Protein 3PIS (pdb70)

Foldseek 3Di:
DPQAADWFAFCCLDIDRDPVVCVVVVTHGHPDCVSNPPD/DDDQQADWFQFLQLDIDRDPVRCVVVVTDGHPDNVSNDD

Solvent-accessible surface area: 5262 Å² total; per-residue (Å²): 70,85,161,87,150,60,50,35,12,0,38,67,33,93,57,34,66,13,82,47,51,0,92,166,44,6,9,47,75,18,183,58,140,79,62,24,65,80,204,149,18,75,162,95,153,61,50,39,6,0,36,61,29,106,71,37,73,10,116,35,68,0,78,137,39,1,16,55,69,18,184,60,138,109,64,19,79,104

B-factor: mean 17.93, std 7.13, range [7.36, 80.64]

InterPro domains:
  IPR002350 Kazal domain [PF00050] (25-49)
  IPR002350 Kazal domain [PF07648] (67-97)
  IPR002350 Kazal domain [PS51465] (25-63)
  IPR002350 Kazal domain [SM00280] (25-61)
  IPR002350 Kazal domain [SM00280] (66-108)
  IPR036058 Kazal domain superfamily [SSF100895] (20-52)
  IPR036058 Kazal domain superfamily [SSF100895] (59-98)

Structure (mmCIF, N/CA/C/O backbone):
data_3PIS
#
_entry.id   3PIS
#
_cell.length_a   25.480
_cell.length_b   37.214
_cell.length_c   36.500
_cell.angle_alpha   90.00
_cell.angle_beta   99.80
_cell.angle_gamma   90.00
#
_symmetry.space_group_name_H-M   'P 1 21 1'
#
loop_
_entity.id
_entity.type
_entity.pdbx_description
1 polymer 'Kazal-type serine protease inhibitor SPI-1'
2 water water
#
loop_
_atom_site.group_PDB
_atom_site.id
_atom_site.type_symbol
_atom_site.label_atom_id
_atom_site.label_alt_id
_atom_site.label_comp_id
_atom_site.label_asym_id
_atom_site.label_entity_id
_atom_site.label_seq_id
_atom_site.pdbx_PDB_ins_code
_atom_site.Cartn_x
_atom_site.Cartn_y
_atom_site.Cartn_z
_atom_site.occupancy
_atom_site.B_iso_or_equiv
_atom_site.auth_seq_id
_atom_site.auth_comp_id
_atom_site.auth_asym_id
_atom_site.auth_atom_id
_atom_site.pdbx_PDB_model_num
ATOM 1 N N . CYS A 1 3 ? -10.469 -11.338 13.849 1.00 28.26 2 CYS D N 1
ATOM 2 C CA . CYS A 1 3 ? -9.770 -10.628 14.967 1.00 27.21 2 CYS D CA 1
ATOM 3 C C . CYS A 1 3 ? -10.274 -11.128 16.316 1.00 26.64 2 CYS D C 1
ATOM 4 O O . CYS A 1 3 ? -11.389 -11.627 16.431 1.00 26.72 2 CYS D O 1
ATOM 7 N N . PRO A 1 4 ? -9.446 -11.009 17.355 1.00 27.25 3 PRO D N 1
ATOM 8 C CA . PRO A 1 4 ? -9.888 -11.452 18.675 1.00 28.55 3 PRO D CA 1
ATOM 9 C C . PRO A 1 4 ? -10.892 -10.394 19.124 1.00 29.15 3 PRO D C 1
ATOM 10 O O . PRO A 1 4 ? -10.655 -9.201 18.927 1.00 29.82 3 PRO D O 1
ATOM 14 N N . HIS A 1 5 ? -12.018 -10.808 19.698 1.00 30.79 4 HIS D N 1
ATOM 15 C CA . HIS A 1 5 ? -13.020 -9.832 20.107 1.00 30.88 4 HIS D CA 1
ATOM 16 C C . HIS A 1 5 ? -12.792 -9.210 21.496 1.00 31.10 4 HIS D C 1
ATOM 17 O O . HIS A 1 5 ? -13.733 -8.888 22.212 1.00 32.43 4 HIS D O 1
ATOM 24 N N . THR A 1 6 ? -11.528 -9.022 21.845 1.00 29.77 5 THR D N 1
ATOM 25 C CA . THR A 1 6 ? -11.140 -8.410 23.106 1.00 29.41 5 THR D CA 1
ATOM 26 C C . THR A 1 6 ? -11.421 -6.913 23.023 1.00 27.88 5 THR D C 1
ATOM 27 O O . THR A 1 6 ? -11.660 -6.373 21.930 1.00 28.08 5 THR D O 1
ATOM 31 N N . TYR A 1 7 ? -11.403 -6.240 24.170 1.00 23.84 6 TYR D N 1
ATOM 32 C CA . TYR A 1 7 ? -11.649 -4.810 24.182 1.00 21.18 6 TYR D CA 1
ATOM 33 C C . TYR A 1 7 ? -10.496 -4.012 24.769 1.00 19.74 6 TYR D C 1
ATOM 34 O O . TYR A 1 7 ? -10.326 -3.976 25.978 1.00 19.56 6 TYR D O 1
ATOM 43 N N . LYS A 1 8 ? -9.718 -3.382 23.894 1.00 16.79 7 LYS D N 1
ATOM 44 C CA . LYS A 1 8 ? -8.594 -2.519 24.262 1.00 16.80 7 LYS D CA 1
ATOM 45 C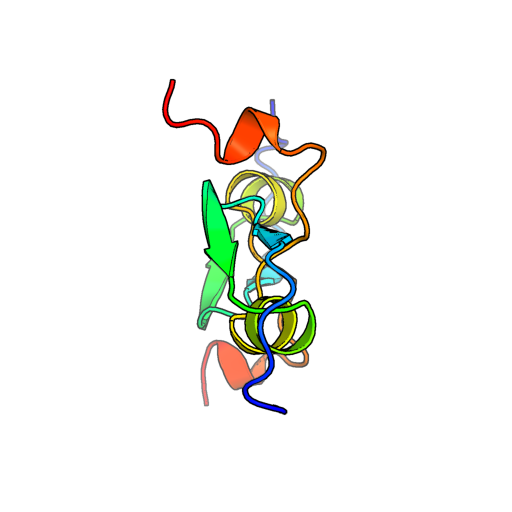 C . LYS A 1 8 ? -8.697 -1.452 23.167 1.00 15.24 7 LYS D C 1
ATOM 46 O O . LYS A 1 8 ? -7.924 -1.439 22.215 1.00 14.81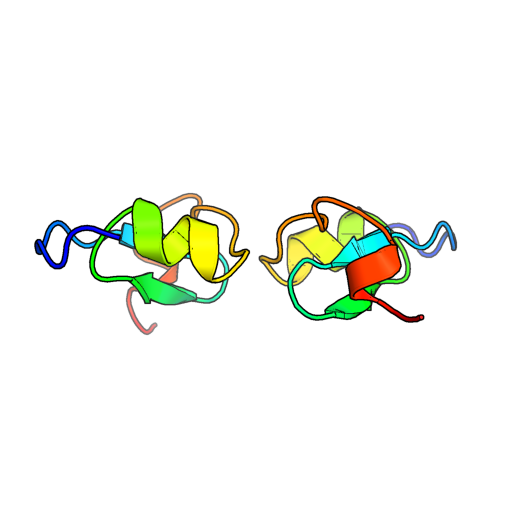 7 LYS D O 1
ATOM 48 N N . PRO A 1 9 ? -9.674 -0.544 23.302 1.00 16.33 8 PRO D N 1
ATOM 49 C CA 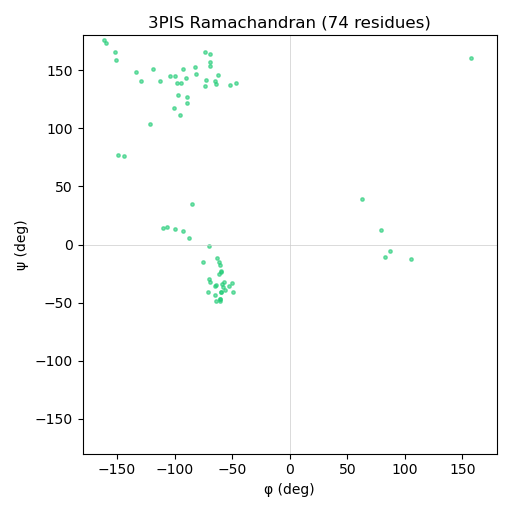. PRO A 1 9 ? -9.963 0.537 22.353 1.00 14.38 8 PRO D CA 1
ATOM 50 C C . PRO A 1 9 ? -8.825 1.392 21.815 1.00 13.69 8 PRO D C 1
ATOM 51 O O . P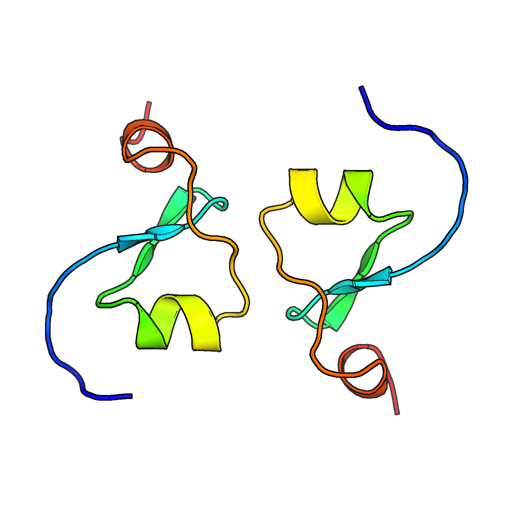RO A 1 9 ? -7.919 1.809 22.549 1.00 10.36 8 PRO D O 1
ATOM 55 N N . VAL A 1 10 ? -8.916 1.671 20.515 1.00 12.18 9 VAL D N 1
ATOM 56 C CA . VAL A 1 10 ? -7.949 2.512 19.814 1.00 10.92 9 VAL D CA 1
ATOM 57 C C . VAL A 1 10 ? -8.702 3.518 18.948 1.00 10.68 9 VAL D C 1
ATOM 58 O O . VAL A 1 10 ? -9.814 3.249 18.477 1.00 12.49 9 VAL D O 1
ATOM 62 N N . CYS A 1 11 ? -8.101 4.688 18.774 1.00 9.02 10 CYS D N 1
ATOM 63 C CA . CYS A 1 11 ? -8.691 5.785 18.010 1.00 8.28 10 CYS D CA 1
ATOM 64 C C . CYS A 1 11 ? -8.138 5.797 16.580 1.00 8.74 10 CYS D C 1
ATOM 65 O O . CYS A 1 11 ? -6.920 5.773 16.376 1.00 8.58 10 CYS D O 1
ATOM 68 N N . GLY A 1 12 ? -9.045 5.828 15.604 1.00 8.14 11 GLY D N 1
ATOM 69 C CA . GLY A 1 12 ? -8.676 5.831 14.195 1.00 9.71 11 GLY D CA 1
ATOM 70 C C . GLY A 1 12 ? -8.576 7.265 13.684 1.00 11.29 11 GLY D C 1
ATOM 71 O O . GLY A 1 12 ? -9.243 8.154 14.220 1.00 10.11 11 GLY D O 1
ATOM 72 N N . ALA A 1 13 ? -7.727 7.502 12.683 1.00 11.36 12 ALA D N 1
ATOM 73 C CA . ALA A 1 13 ? -7.557 8.844 12.136 1.00 14.63 12 ALA D CA 1
ATOM 74 C C . ALA A 1 13 ? -8.854 9.374 11.547 1.00 16.17 12 ALA D C 1
ATOM 75 O O . ALA A 1 13 ? -8.973 10.569 11.310 1.00 17.06 12 ALA D O 1
ATOM 77 N N . ASN A 1 14 ? -9.833 8.490 11.331 1.00 16.48 13 ASN D N 1
ATOM 78 C CA . ASN A 1 14 ? -11.133 8.896 10.791 1.00 17.36 13 ASN D CA 1
ATOM 79 C C . ASN A 1 14 ? -12.092 9.320 11.907 1.00 16.41 13 ASN D C 1
ATOM 80 O O . ASN A 1 14 ? -13.276 9.588 11.659 1.00 15.31 13 ASN D O 1
ATOM 85 N N . GLY A 1 15 ? -11.586 9.368 13.136 1.00 14.08 14 GLY D N 1
ATOM 86 C CA . GLY A 1 15 ? -12.409 9.768 14.266 1.00 14.77 14 GLY D CA 1
ATOM 87 C C . GLY A 1 15 ? -13.186 8.631 14.913 1.00 15.24 14 GLY D C 1
ATOM 88 O O . GLY A 1 15 ? -13.826 8.809 15.946 1.00 15.28 14 GLY D O 1
ATOM 89 N N . GLU A 1 16 ? -13.113 7.450 14.322 1.00 14.68 15 GLU D N 1
ATOM 90 C CA . GLU A 1 16 ? -13.833 6.291 14.844 1.00 14.27 15 GLU D CA 1
ATOM 91 C C . GLU A 1 16 ? -12.995 5.508 15.841 1.00 13.29 15 GLU D C 1
ATOM 92 O O . GLU A 1 16 ? -11.772 5.366 15.678 1.00 11.64 15 GLU D O 1
ATOM 98 N N . VAL A 1 17 ? -13.662 4.988 16.859 1.00 11.58 16 VAL D N 1
ATOM 99 C CA . VAL A 1 17 ? -13.029 4.213 17.915 1.00 12.41 16 VAL D CA 1
ATO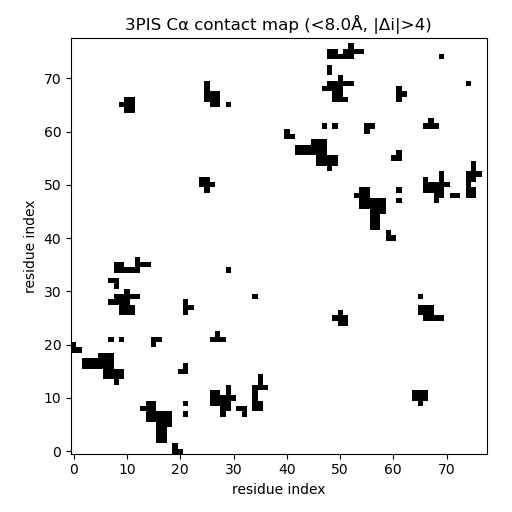M 100 C C . VAL A 1 17 ? -13.240 2.732 17.683 1.00 13.46 16 VAL D C 1
ATOM 101 O O . VAL A 1 17 ? -14.366 2.256 17.689 1.00 16.19 16 VAL D O 1
ATOM 105 N N . TYR A 1 18 ? -12.150 1.999 17.482 1.00 12.25 17 TYR D N 1
ATOM 106 C CA . TYR A 1 18 ? -12.229 0.565 17.247 1.00 12.73 17 TYR D CA 1
ATOM 107 C C . TYR A 1 18 ? -11.919 -0.224 18.530 1.00 12.58 17 TYR D C 1
ATOM 108 O O . TYR A 1 18 ? -11.095 0.222 19.341 1.00 12.14 17 TYR D O 1
ATOM 117 N N . ASP A 1 19 ? -12.598 -1.366 18.706 1.00 11.96 18 ASP D N 1
ATOM 118 C CA . ASP A 1 19 ? -12.464 -2.239 19.879 1.00 12.02 18 ASP D CA 1
ATOM 119 C C . ASP A 1 19 ? -11.022 -2.633 20.178 1.00 12.27 18 ASP D C 1
ATOM 120 O O . ASP A 1 19 ? -10.665 -2.833 21.331 1.00 9.52 18 ASP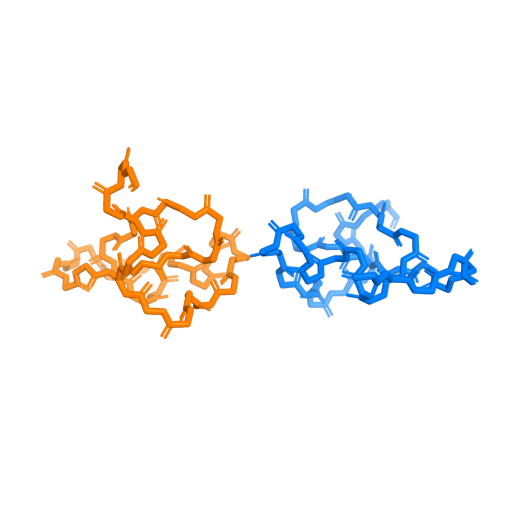 D O 1
ATOM 125 N N . ASN A 1 20 ? -10.226 -2.823 19.126 1.00 12.13 19 ASN D N 1
ATOM 126 C CA . ASN A 1 20 ? -8.810 -3.110 19.291 1.00 13.81 19 ASN D CA 1
ATOM 127 C C . ASN A 1 20 ? -8.045 -2.786 18.011 1.00 14.67 19 ASN D C 1
ATOM 128 O O . ASN A 1 20 ? -8.646 -2.447 16.968 1.00 13.47 19 ASN D O 1
ATOM 133 N N . GLU A 1 21 ? -6.722 -2.882 18.106 1.00 14.25 20 GLU D N 1
ATOM 134 C CA . GLU A 1 21 ? -5.828 -2.604 16.993 1.00 15.94 20 GLU D CA 1
ATOM 1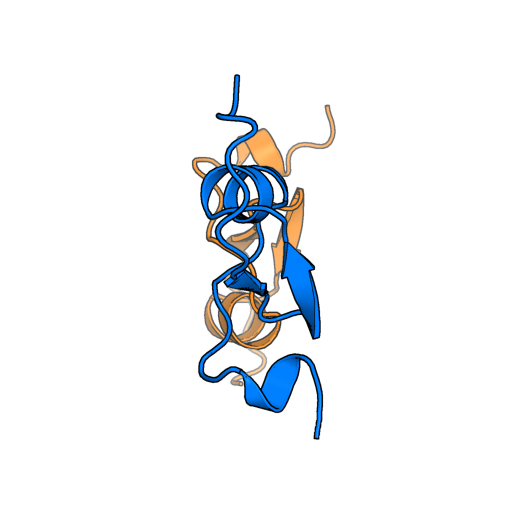35 C C . GLU A 1 21 ? -6.134 -3.455 15.766 1.00 16.97 20 GLU D C 1
ATOM 136 O O . GLU A 1 21 ? -6.066 -2.966 14.641 1.00 15.90 20 GLU D O 1
ATOM 142 N N . CYS A 1 22 ? -6.476 -4.725 15.984 1.00 18.64 21 CYS D N 1
ATOM 143 C CA . CYS A 1 22 ? -6.777 -5.617 14.868 1.00 18.60 21 CYS D CA 1
ATOM 144 C C . CYS A 1 22 ? -7.947 -5.112 14.044 1.00 18.26 21 CYS D C 1
ATOM 145 O O . CYS A 1 22 ? -7.861 -5.092 12.820 1.00 18.41 21 CYS D O 1
ATOM 148 N N . PHE A 1 23 ? -9.036 -4.710 14.702 1.00 16.24 22 PHE D N 1
ATOM 149 C CA . PHE A 1 23 ? -10.206 -4.187 13.988 1.00 13.84 22 PHE D CA 1
ATOM 150 C C . PHE A 1 23 ? -9.884 -2.884 13.271 1.00 12.96 22 PHE D C 1
ATOM 151 O O . PHE A 1 23 ? -10.411 -2.616 12.187 1.00 10.72 22 PHE D O 1
ATOM 159 N N . LEU A 1 24 ? -9.033 -2.059 13.877 1.00 10.68 23 LEU D N 1
ATOM 160 C CA . LEU A 1 24 ? -8.639 -0.804 13.238 1.00 11.81 23 LEU D CA 1
ATOM 161 C C . LEU A 1 24 ? -7.958 -1.171 11.915 1.00 12.13 23 LEU D C 1
ATOM 162 O O . LEU A 1 24 ? -8.257 -0.617 10.845 1.00 9.63 23 LEU D O 1
ATOM 167 N N . ASN A 1 25 ? -7.030 -2.115 12.000 1.00 13.71 24 ASN D N 1
ATOM 168 C CA . ASN A 1 25 ? -6.295 -2.566 10.821 1.00 16.01 24 ASN D CA 1
ATOM 169 C C . ASN A 1 25 ? -7.227 -3.166 9.765 1.00 18.53 24 ASN D C 1
ATOM 170 O O . ASN A 1 25 ? -7.124 -2.836 8.578 1.00 18.14 24 ASN D O 1
ATOM 175 N N . LYS A 1 26 ? -8.134 -4.040 10.189 1.00 17.06 25 LYS D N 1
ATOM 176 C CA . LYS A 1 26 ? -9.058 -4.661 9.249 1.00 19.03 25 LYS D CA 1
ATOM 177 C C . LYS A 1 26 ? -9.890 -3.596 8.546 1.00 18.44 25 LYS D C 1
ATOM 178 O O . LYS A 1 26 ? -10.138 -3.688 7.345 1.00 20.34 25 LYS D O 1
ATOM 184 N N . ALA A 1 27 ? -10.331 -2.581 9.280 1.00 15.53 26 ALA D N 1
ATOM 185 C CA . ALA A 1 27 ? -11.119 -1.525 8.655 1.00 15.22 26 ALA D CA 1
ATOM 186 C C . ALA A 1 27 ? -10.287 -0.632 7.710 1.00 13.84 26 ALA D C 1
ATOM 187 O O . ALA A 1 27 ? -10.830 0.290 7.082 1.00 12.61 26 ALA D O 1
ATOM 189 N N . GLY A 1 28 ? -8.988 -0.913 7.601 1.00 12.71 27 GLY D N 1
ATOM 190 C CA . GLY A 1 28 ? -8.121 -0.117 6.734 1.00 13.30 27 GLY D CA 1
ATOM 191 C C . GLY A 1 28 ? -8.014 1.352 7.141 1.00 12.64 27 GLY D C 1
ATOM 192 O O . GLY A 1 28 ? -7.979 2.250 6.298 1.00 13.82 27 GLY D O 1
ATOM 193 N N . ILE A 1 29 ? -7.948 1.604 8.438 1.00 11.78 28 ILE D N 1
ATOM 194 C CA . ILE A 1 29 ? -7.861 2.970 8.950 1.00 11.96 28 ILE D CA 1
ATOM 195 C C . ILE A 1 29 ? -6.500 3.240 9.601 1.00 12.28 28 ILE D C 1
ATOM 196 O O . ILE A 1 29 ? -5.942 2.380 10.288 1.00 12.73 28 ILE D O 1
ATOM 201 N N . GLU A 1 30 ? -5.971 4.439 9.372 1.00 12.03 29 GLU D N 1
ATOM 202 C CA . GLU A 1 30 ? -4.698 4.865 9.947 1.00 13.39 29 GLU D CA 1
ATOM 203 C C . GLU A 1 30 ? -4.873 5.135 11.438 1.00 14.02 29 GLU D C 1
ATOM 204 O O . GLU A 1 30 ? -5.898 5.676 11.839 1.00 12.12 29 GLU D O 1
ATOM 210 N N . PRO A 1 31 ? -3.870 4.776 12.272 1.00 14.21 30 PRO D N 1
ATOM 211 C CA . PRO A 1 31 ? -4.004 5.042 13.716 1.00 16.17 30 PRO D CA 1
ATOM 212 C C . PRO A 1 31 ? -4.046 6.569 13.849 1.00 17.07 30 PRO D C 1
ATOM 213 O O . PRO A 1 31 ? -3.335 7.268 13.117 1.00 18.19 30 PRO D O 1
ATOM 217 N N . ALA A 1 32 ? -4.880 7.106 14.737 1.00 16.64 31 ALA D N 1
ATOM 218 C CA . ALA A 1 32 ? -4.921 8.555 14.881 1.00 17.47 31 ALA D CA 1
ATOM 219 C C . ALA A 1 32 ? -3.620 9.033 15.521 1.00 18.85 31 ALA D C 1
ATOM 220 O O . ALA A 1 32 ? -2.859 8.238 16.033 1.00 16.78 31 ALA D O 1
ATOM 222 N N . GLU A 1 33 ? -3.341 10.323 15.441 1.00 20.96 32 GLU D N 1
ATOM 223 C CA . GLU A 1 33 ? -2.135 10.850 16.077 1.00 23.65 32 GLU D CA 1
ATOM 224 C C . GLU A 1 33 ? -2.349 10.813 17.583 1.00 21.73 32 GLU D C 1
ATOM 225 O O . GLU A 1 33 ? -1.449 10.461 18.328 1.00 22.45 32 GLU D O 1
ATOM 231 N N . SER A 1 34 ? -3.554 11.165 18.019 1.00 20.09 33 SER D N 1
ATOM 232 C CA . SER A 1 34 ? -3.883 11.137 19.438 1.00 18.12 33 SER D CA 1
ATOM 233 C C . SER A 1 34 ? -5.370 10.891 19.647 1.00 16.50 33 SER D C 1
ATOM 234 O O . SER A 1 34 ? -6.173 10.990 18.716 1.00 14.61 33 SER D O 1
ATOM 237 N N . TRP A 1 35 ? -5.724 10.557 20.882 1.00 14.30 34 TRP D N 1
ATOM 238 C CA . TRP A 1 35 ? -7.108 10.337 21.236 1.00 13.32 34 TRP D CA 1
ATOM 239 C C . TRP A 1 35 ? -7.943 11.592 20.996 1.00 13.75 34 TRP D C 1
ATOM 240 O O . TRP A 1 35 ? -9.184 11.526 20.927 1.00 12.67 34 TRP D O 1
ATOM 251 N N . GLU A 1 36 ? -7.286 12.743 20.872 1.00 14.53 35 GLU D N 1
ATOM 252 C CA . GLU A 1 36 ? -8.042 13.976 20.638 1.00 13.85 35 GLU D CA 1
ATOM 253 C C . GLU A 1 36 ? -8.885 13.806 19.379 1.00 14.21 35 GLU D C 1
ATOM 254 O O . GLU A 1 36 ? -9.978 14.342 19.280 1.00 12.90 35 GLU D O 1
ATOM 256 N N . THR A 1 37 ? -8.374 13.038 18.422 1.00 14.53 36 THR D N 1
ATOM 257 C CA . THR A 1 37 ? -9.108 12.825 17.171 1.00 15.71 36 THR D CA 1
ATOM 258 C C . THR A 1 37 ? -10.456 12.158 17.371 1.00 14.80 36 THR D C 1
ATOM 259 O O . THR A 1 37 ? -11.350 12.322 16.551 1.00 15.45 36 THR D O 1
ATOM 263 N N . CYS A 1 38 ? -10.613 11.404 18.459 1.00 14.22 37 CYS D N 1
ATOM 264 C CA . CYS A 1 38 ? -11.872 10.709 18.723 1.00 14.60 37 CYS D CA 1
ATOM 265 C C . CYS A 1 38 ? -12.658 11.292 19.903 1.00 16.98 37 CYS D C 1
ATOM 266 O O . CYS A 1 38 ? -13.606 10.665 20.392 1.00 16.43 37 CYS D O 1
ATOM 269 N N . ARG A 1 39 ? -12.284 12.487 20.353 1.00 17.61 38 ARG D N 1
ATOM 270 C CA . ARG A 1 39 ? -12.954 13.079 21.514 1.00 19.37 38 ARG D CA 1
ATOM 271 C C . ARG A 1 39 ? -14.391 13.525 21.271 1.00 19.86 38 ARG D C 1
ATOM 272 O O . ARG A 1 39 ? -15.195 13.507 22.187 1.00 19.98 38 ARG D O 1
ATOM 274 N N . GLY A 1 40 ? -14.721 13.918 20.046 1.00 19.73 39 GLY D N 1
ATOM 275 C CA . GLY A 1 40 ? -16.090 14.343 19.775 1.00 20.37 39 GLY D CA 1
ATOM 276 C C . GLY A 1 40 ? -16.236 15.844 19.622 1.00 22.23 39 GLY D C 1
ATOM 277 O O . GLY A 1 40 ? -17.285 16.354 19.204 1.00 21.41 39 GLY D O 1
ATOM 278 N N . HIS A 1 41 ? -15.199 16.574 19.995 1.00 23.55 40 HIS D N 1
ATOM 279 C CA . HIS A 1 41 ? -15.206 18.008 19.793 1.00 27.11 40 HIS D CA 1
ATOM 280 C C . HIS A 1 41 ? -13.768 18.486 19.639 1.00 29.37 40 HIS D C 1
ATOM 281 O O . HIS A 1 41 ? -13.355 19.470 20.289 1.00 30.56 40 HIS D O 1
ATOM 288 N N . SER B 1 2 ? -2.637 21.577 3.598 1.00 18.93 1 SER A N 1
ATOM 289 C CA . SER B 1 2 ? -2.458 21.881 2.157 1.00 19.28 1 SER A CA 1
ATOM 290 C C . SER B 1 2 ? -1.930 20.613 1.484 1.00 19.76 1 SER A C 1
ATOM 291 O O . SER B 1 2 ? -0.974 19.999 1.954 1.00 20.55 1 SER A O 1
ATOM 294 N N . CYS B 1 3 ? -2.569 20.205 0.402 1.00 18.22 2 CYS A N 1
ATOM 295 C CA . CYS B 1 3 ? -2.126 19.018 -0.332 1.00 16.80 2 CYS A CA 1
ATOM 296 C C . CYS B 1 3 ? -1.748 19.420 -1.758 1.00 16.11 2 CYS A C 1
ATOM 297 O O . CYS B 1 3 ? -2.285 20.385 -2.294 1.00 15.01 2 CYS A O 1
ATOM 300 N N . PRO B 1 4 ? -0.814 18.695 -2.380 1.00 16.59 3 PRO A N 1
ATOM 301 C CA . PRO B 1 4 ? -0.450 19.053 -3.756 1.00 18.03 3 PRO A CA 1
ATOM 302 C C . PRO B 1 4 ? -1.663 18.692 -4.610 1.00 19.47 3 PRO A C 1
ATOM 303 O O . PRO B 1 4 ? -2.430 17.816 -4.244 1.00 20.39 3 PRO A O 1
ATOM 307 N N . HIS B 1 5 ? -1.851 19.346 -5.743 1.00 22.13 4 HIS A N 1
ATOM 308 C CA . HIS B 1 5 ? -2.976 18.974 -6.586 1.00 22.58 4 HIS A CA 1
ATOM 309 C C . HIS B 1 5 ? -2.524 18.077 -7.744 1.00 22.78 4 HIS A C 1
ATOM 310 O O . HIS B 1 5 ? -3.267 17.826 -8.688 1.00 22.15 4 HIS A O 1
ATOM 317 N N . THR B 1 6 ? -1.299 17.582 -7.623 1.00 20.90 5 THR A N 1
ATOM 318 C CA . THR B 1 6 ? -0.705 16.665 -8.587 1.00 20.92 5 THR A CA 1
ATOM 319 C C . THR B 1 6 ? -1.534 15.375 -8.573 1.00 19.31 5 THR A C 1
ATOM 320 O O . THR B 1 6 ? -1.944 14.907 -7.504 1.00 16.66 5 THR A O 1
ATOM 324 N N . TYR B 1 7 ? -1.796 14.817 -9.752 1.00 16.05 6 TYR A N 1
ATOM 325 C CA . TYR B 1 7 ? -2.549 13.572 -9.835 1.00 15.42 6 TYR A CA 1
ATOM 326 C C . TYR B 1 7 ? -1.602 12.365 -9.911 1.00 14.32 6 TYR A C 1
ATOM 327 O O . TYR B 1 7 ? -0.878 12.152 -10.887 1.00 12.92 6 TYR A O 1
ATOM 336 N N . LYS B 1 8 ? -1.596 11.581 -8.845 1.00 12.35 7 LYS A N 1
ATOM 337 C CA . LYS B 1 8 ? -0.773 10.378 -8.784 1.00 11.33 7 LYS A CA 1
ATOM 338 C C . LYS B 1 8 ? -1.631 9.513 -7.887 1.00 11.39 7 LYS A C 1
ATOM 339 O O . LYS B 1 8 ? -1.354 9.355 -6.705 1.00 10.09 7 LYS A O 1
ATOM 341 N N . PRO B 1 9 ? -2.710 8.950 -8.464 1.00 12.29 8 PRO A N 1
ATOM 342 C CA . PRO B 1 9 ? -3.688 8.105 -7.783 1.00 11.17 8 PRO A CA 1
ATOM 343 C C . PRO B 1 9 ? -3.182 6.922 -6.989 1.00 10.97 8 PRO A C 1
ATOM 344 O O . PRO B 1 9 ? -2.298 6.182 -7.428 1.00 10.13 8 PRO A O 1
ATOM 348 N N . VAL B 1 10 ? -3.787 6.764 -5.811 1.00 12.12 9 VAL A N 1
ATOM 349 C CA . VAL B 1 10 ? -3.484 5.702 -4.855 1.00 12.02 9 VAL A CA 1
ATOM 350 C C . VAL B 1 10 ? -4.798 5.035 -4.458 1.00 10.71 9 VAL A C 1
ATOM 351 O O . VAL B 1 10 ? -5.829 5.709 -4.291 1.00 9.35 9 VAL A O 1
ATOM 355 N N . CYS B 1 11 ? -4.761 3.716 -4.320 1.00 9.80 10 CYS A N 1
ATOM 356 C CA . CYS B 1 11 ? -5.943 2.945 -3.954 1.00 10.72 10 CYS A CA 1
ATOM 357 C C . CYS B 1 11 ? -6.060 2.840 -2.423 1.00 10.65 10 CYS A C 1
ATOM 358 O O . CYS B 1 11 ? -5.147 2.373 -1.752 1.00 8.54 10 CYS A O 1
ATOM 361 N N . GLY B 1 12 ? -7.175 3.321 -1.892 1.00 10.13 11 GLY A N 1
ATOM 362 C CA . GLY B 1 12 ? -7.407 3.277 -0.453 1.00 12.77 11 GLY A CA 1
ATOM 363 C C . GLY B 1 12 ? -7.931 1.917 -0.025 1.00 13.78 11 GLY A C 1
ATOM 364 O O . GLY B 1 12 ? -8.579 1.202 -0.806 1.00 13.93 11 GLY A O 1
ATOM 365 N N . ALA B 1 13 ? -7.668 1.545 1.219 1.00 13.77 12 ALA A N 1
ATOM 366 C CA . ALA B 1 13 ? -8.118 0.250 1.709 1.00 15.18 12 ALA A CA 1
ATOM 367 C C . ALA B 1 13 ? -9.647 0.160 1.721 1.00 16.55 12 ALA A C 1
ATOM 368 O O . ALA B 1 13 ? -10.213 -0.923 1.877 1.00 15.77 12 ALA A O 1
ATOM 370 N N . ASN B 1 14 ? -10.295 1.306 1.537 1.00 16.51 13 ASN A N 1
ATOM 371 C CA . ASN B 1 14 ? -11.744 1.407 1.521 1.00 19.71 13 ASN A CA 1
ATOM 372 C C . ASN B 1 14 ? -12.319 1.293 0.106 1.00 20.43 13 ASN A C 1
ATOM 373 O O . ASN B 1 14 ? -13.488 1.589 -0.112 1.00 21.84 13 ASN A O 1
ATOM 378 N N . GLY B 1 15 ? -11.491 0.885 -0.854 1.00 20.50 14 GLY A N 1
ATOM 379 C CA . GLY B 1 15 ? -11.952 0.730 -2.226 1.00 19.66 14 GLY A CA 1
ATOM 380 C C . GLY B 1 15 ? -11.989 1.980 -3.085 1.00 20.06 14 GLY A C 1
ATOM 381 O O . GLY B 1 15 ? -12.171 1.904 -4.308 1.00 19.03 14 GLY A O 1
ATOM 382 N N . GLU B 1 16 ? -11.808 3.136 -2.463 1.00 19.73 15 GLU A N 1
ATOM 383 C CA . GLU B 1 16 ? -11.849 4.389 -3.200 1.00 18.78 15 GLU A CA 1
ATOM 384 C C . GLU B 1 16 ? -10.477 4.872 -3.646 1.00 18.47 15 GLU A C 1
ATOM 385 O O . GLU B 1 16 ? -9.496 4.782 -2.894 1.00 16.50 15 GLU A O 1
ATOM 391 N N . VAL B 1 17 ? -10.414 5.390 -4.872 1.00 15.59 16 VAL A N 1
ATOM 392 C CA . VAL B 1 17 ? -9.167 5.911 -5.419 1.00 14.83 16 VAL A CA 1
ATOM 393 C C . VAL B 1 17 ? -9.024 7.391 -5.056 1.00 16.13 16 VAL A C 1
ATOM 394 O O . VAL B 1 17 ? -9.933 8.203 -5.322 1.00 15.86 16 VAL A O 1
ATOM 398 N N . TYR B 1 18 ? -7.892 7.741 -4.454 1.00 12.83 17 TYR A N 1
ATOM 399 C CA . TYR B 1 18 ? -7.635 9.113 -4.046 1.00 13.22 17 TYR A CA 1
ATOM 400 C C . TYR B 1 18 ? -6.650 9.742 -5.020 1.00 12.58 17 TYR A C 1
ATOM 401 O O . TYR B 1 18 ? -5.769 9.068 -5.545 1.00 11.45 17 TYR A O 1
ATOM 410 N N . ASP B 1 19 ? -6.834 11.030 -5.271 1.00 12.73 18 ASP A N 1
ATOM 411 C CA . ASP B 1 19 ? -5.998 11.801 -6.190 1.00 13.10 18 ASP A CA 1
ATOM 412 C C . ASP B 1 19 ? -4.506 11.625 -5.947 1.00 11.87 18 ASP A C 1
ATOM 413 O O . ASP B 1 19 ? -3.719 11.551 -6.891 1.00 13.30 18 ASP A O 1
ATOM 418 N N . ASN B 1 20 ? -4.117 11.600 -4.676 1.00 10.25 19 ASN A N 1
ATOM 419 C CA . ASN B 1 20 ? -2.720 11.379 -4.317 1.00 9.69 19 ASN A CA 1
ATOM 420 C C . ASN B 1 20 ? -2.607 10.932 -2.859 1.00 10.58 19 ASN A C 1
ATOM 421 O O . ASN B 1 20 ? -3.614 10.827 -2.144 1.00 7.36 19 ASN A O 1
ATOM 426 N N . GLU B 1 21 ? -1.385 10.620 -2.450 1.00 11.22 20 GLU A N 1
ATOM 427 C CA . GLU B 1 21 ? -1.099 10.168 -1.100 1.00 11.91 20 GLU A CA 1
ATOM 428 C C . GLU B 1 21 ? -1.543 11.180 -0.060 1.00 10.74 20 GLU A C 1
ATOM 429 O O . GLU B 1 21 ? -2.002 10.804 1.031 1.00 12.00 20 GLU A O 1
ATOM 435 N N . CYS B 1 22 ? -1.402 12.461 -0.385 1.00 11.44 21 CYS A N 1
ATOM 436 C CA . CYS B 1 22 ? -1.791 13.496 0.554 1.00 11.27 21 CYS A CA 1
ATOM 437 C C . CYS B 1 22 ? -3.297 13.455 0.799 1.00 11.92 21 CYS A C 1
ATOM 438 O O . CYS B 1 22 ? -3.750 13.554 1.942 1.00 11.84 21 CYS A O 1
ATOM 441 N N . PHE B 1 23 ? -4.077 13.297 -0.262 1.00 11.23 22 PHE A N 1
ATOM 442 C CA . PHE B 1 23 ? -5.520 13.252 -0.087 1.00 11.19 22 PHE A CA 1
ATOM 443 C C . PHE B 1 23 ? -5.966 11.964 0.628 1.00 10.71 22 PHE A C 1
ATOM 444 O O . PHE B 1 23 ? -6.929 11.991 1.366 1.00 9.99 22 PHE A O 1
ATOM 452 N N . LEU B 1 24 ? -5.257 10.851 0.413 1.00 10.82 23 LEU A N 1
ATOM 453 C CA . LEU B 1 24 ? -5.579 9.582 1.074 1.00 12.94 23 LEU A CA 1
ATOM 454 C C . LEU B 1 24 ? -5.370 9.792 2.585 1.00 13.38 23 LEU A C 1
ATOM 455 O O . LEU B 1 24 ? -6.231 9.443 3.388 1.00 14.26 23 LEU A O 1
ATOM 460 N N . ASN B 1 25 ? -4.225 10.356 2.957 1.00 13.02 24 ASN A N 1
ATOM 461 C CA . ASN B 1 25 ? -3.906 10.617 4.367 1.00 14.70 24 ASN A CA 1
ATOM 462 C C . ASN B 1 25 ? -4.909 11.547 5.041 1.00 16.31 24 ASN A C 1
ATOM 463 O O . ASN B 1 25 ? -5.260 11.326 6.213 1.00 14.86 24 ASN A O 1
ATOM 468 N N . LYS B 1 26 ? -5.343 12.594 4.329 1.00 16.53 25 LYS A N 1
ATOM 469 C CA . LYS B 1 26 ? -6.303 13.547 4.891 1.00 19.44 25 LYS A CA 1
ATOM 470 C C . LYS B 1 26 ? -7.559 12.786 5.277 1.00 19.68 25 LYS A C 1
ATOM 471 O O . LYS B 1 26 ? -8.238 13.114 6.255 1.00 18.33 25 LYS A O 1
ATOM 477 N N . ALA B 1 27 ? -7.857 11.764 4.486 1.00 19.24 26 ALA A N 1
ATOM 478 C CA . ALA B 1 27 ? -9.036 10.938 4.699 1.00 17.37 26 ALA A CA 1
ATOM 479 C C . ALA B 1 27 ? -8.896 9.957 5.877 1.00 15.31 26 ALA A C 1
ATOM 480 O O . ALA B 1 27 ? -9.891 9.398 6.334 1.00 13.53 26 ALA A O 1
ATOM 482 N N . GLY B 1 28 ? -7.669 9.746 6.362 1.00 14.30 27 GLY A N 1
ATOM 483 C CA . GLY B 1 28 ? -7.461 8.829 7.481 1.00 11.07 27 GLY A CA 1
ATOM 484 C C . GLY B 1 28 ? -7.466 7.368 7.038 1.00 12.41 27 GLY A C 1
ATOM 485 O O . GLY B 1 28 ? -7.523 6.453 7.869 1.00 10.48 27 GLY A O 1
ATOM 486 N N . ILE B 1 29 ? -7.393 7.162 5.724 1.00 10.96 28 ILE A N 1
ATOM 487 C CA . ILE B 1 29 ? -7.409 5.829 5.106 1.00 11.00 28 ILE A CA 1
ATOM 488 C C . ILE B 1 29 ? -6.012 5.287 4.762 1.00 11.69 28 ILE A C 1
ATOM 489 O O . ILE B 1 29 ? -5.144 6.023 4.278 1.00 11.72 28 ILE A O 1
ATOM 494 N N . GLU B 1 30 ? -5.805 3.995 5.014 1.00 11.12 29 GLU A N 1
ATOM 495 C CA . GLU B 1 30 ? -4.549 3.311 4.720 1.00 11.65 29 GLU A CA 1
ATOM 496 C C . GLU B 1 30 ? -4.474 2.914 3.248 1.00 11.73 29 GLU A C 1
ATOM 497 O O . GLU B 1 30 ? -5.499 2.598 2.627 1.00 12.15 29 GLU A O 1
ATOM 503 N N . PRO B 1 31 ? -3.266 2.923 2.667 1.00 10.62 30 PRO A N 1
ATOM 504 C CA . PRO B 1 31 ? -3.171 2.515 1.259 1.00 11.17 30 PRO A CA 1
ATOM 505 C C . PRO B 1 31 ? -3.641 1.049 1.266 1.00 10.31 30 PRO A C 1
ATOM 506 O O . PRO B 1 31 ? -3.411 0.325 2.243 1.00 11.75 30 PRO A O 1
ATOM 510 N N . ALA B 1 32 ? -4.314 0.611 0.213 1.00 11.49 31 ALA A N 1
ATOM 511 C CA . ALA B 1 32 ? -4.788 -0.775 0.144 1.00 11.16 31 ALA A CA 1
ATOM 512 C C . ALA B 1 32 ? -3.601 -1.733 -0.004 1.00 10.90 31 ALA A C 1
ATOM 513 O O . ALA B 1 32 ? -2.527 -1.325 -0.429 1.00 8.59 31 ALA A O 1
ATOM 515 N N . GLU B 1 33 ? -3.778 -2.996 0.371 1.00 11.24 32 GLU A N 1
ATOM 516 C CA . GLU B 1 33 ? -2.696 -3.961 0.197 1.00 12.50 32 GLU A CA 1
ATOM 517 C C . GLU B 1 33 ? -2.420 -4.114 -1.318 1.00 13.14 32 GLU A C 1
ATOM 518 O O . GLU B 1 33 ? -1.284 -4.296 -1.720 1.00 12.74 32 GLU A O 1
ATOM 524 N N . SER B 1 34 ? -3.452 -4.026 -2.161 1.00 15.44 33 SER A N 1
ATOM 525 C CA . SER B 1 34 ? -3.232 -4.105 -3.616 1.00 16.16 33 SER A CA 1
ATOM 526 C C . SER B 1 34 ? -4.303 -3.320 -4.361 1.00 15.97 33 SER A C 1
ATOM 527 O O . SER B 1 34 ? -5.364 -3.035 -3.808 1.00 16.17 33 SER A O 1
ATOM 5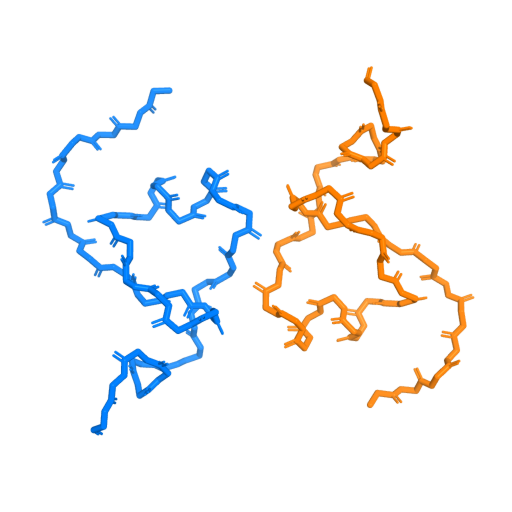30 N N . TRP B 1 35 ? -4.009 -2.944 -5.605 1.00 15.59 34 TRP A N 1
ATOM 531 C CA . TRP B 1 35 ? -4.961 -2.189 -6.421 1.00 15.73 34 TRP A CA 1
ATOM 532 C C . TRP B 1 35 ? -6.276 -2.934 -6.648 1.00 15.12 34 TRP A C 1
ATOM 533 O O . TRP B 1 35 ? -7.313 -2.318 -6.934 1.00 15.89 34 TRP A O 1
ATOM 544 N N . GLU B 1 36 ? -6.228 -4.263 -6.543 1.00 14.86 35 GLU A N 1
ATOM 545 C CA . GLU B 1 36 ? -7.427 -5.084 -6.723 1.00 14.29 35 GLU A CA 1
ATOM 546 C C . GLU B 1 36 ? -8.541 -4.519 -5.857 1.00 14.88 35 GLU A C 1
ATOM 547 O O . GLU B 1 36 ? -9.724 -4.549 -6.225 1.00 14.61 35 GLU A O 1
ATOM 553 N N . THR B 1 37 ? -8.170 -3.974 -4.705 1.00 14.93 36 THR A N 1
ATOM 554 C CA . THR B 1 37 ? -9.169 -3.407 -3.810 1.00 17.46 36 THR A CA 1
ATOM 555 C C . THR B 1 37 ? -9.992 -2.268 -4.413 1.00 17.78 36 THR A C 1
ATOM 556 O O . THR B 1 37 ? -11.095 -2.003 -3.962 1.00 18.02 36 THR A O 1
ATOM 560 N N . CYS B 1 38 ? -9.464 -1.598 -5.440 1.00 18.20 37 CYS A N 1
ATOM 561 C CA . CYS B 1 38 ? -10.189 -0.501 -6.075 1.00 18.83 37 CYS A CA 1
ATOM 562 C C . CYS B 1 38 ? -10.777 -0.822 -7.496 1.00 21.69 37 CYS A C 1
ATOM 563 O O . CYS B 1 38 ? -11.151 0.090 -8.230 1.00 21.28 37 CYS A O 1
ATOM 566 N N . ARG B 1 39 ? -10.848 -2.110 -7.859 1.00 24.21 38 ARG A N 1
ATOM 567 C CA . ARG B 1 39 ? -11.459 -2.600 -9.127 1.00 28.17 38 ARG A CA 1
ATOM 568 C C . ARG B 1 39 ? -10.938 -3.982 -9.563 1.00 29.15 38 ARG A C 1
ATOM 569 O O . ARG B 1 39 ? -9.863 -4.403 -9.151 1.00 32.95 38 ARG A O 1
ATOM 571 N N . GLY B 1 40 ? -11.687 -4.667 -10.430 1.00 31.00 39 GLY A N 1
ATOM 572 C CA . GLY B 1 40 ? -11.356 -6.035 -10.852 1.00 30.04 39 GLY A CA 1
ATOM 573 C C . GLY B 1 40 ? -10.159 -6.384 -11.730 1.00 30.94 39 GLY A C 1
ATOM 574 O O . GLY B 1 40 ? -9.274 -7.118 -11.263 1.00 31.02 39 GLY A O 1
#

Radius of gyration: 13.53 Å; Cα contacts (8 Å, |Δi|>4): 157; chains: 2; bounding box: 16×33×35 Å

Secondary structure (DSSP, 8-state):
--------EEBTTS-EESSHHHHHHTTBPBPSSGGGG--/-------EEBTTSPEESSHHHHHHTTBPBPSSGGGGS--

Nearest PDB structures (foldseek):
  3pis-assembly1_D  TM=1.026E+00  e=1.287E-08  Carcinoscorpius rotundicauda
  3pis-assembly2_A  TM=9.855E-01  e=4.362E-07  Carcinoscorpius rotundicauda
  3qtl-assembly2_D  TM=9.493E-01  e=1.664E-06  Carcinoscorpius rotundicauda
  4hgu-assembly1_A  TM=9.607E-01  e=2.417E-02  Galleria mellonella
  2m5x-assembly1_A  TM=9.701E-01  e=2.783E-02  Galleria mellonella

Organism: Carcinoscorpius rotundicauda (NCBI:txid6848)

Sequence (78 aa):
CPHTYKPVCGANGEVYDNECFLNKAGIEPAESWETCRGHSCPHTYKPVCGANGEVYDNECFLNKAGIEPAESWETCRG